Protein AF-A0A379W463-F1 (afdb_monomer_lite)

pLDDT: mean 81.44, std 11.84, range [35.47, 91.25]

Foldseek 3Di:
DDPDDDPVLVVVCVVPVVQSCCCPVVVDDDDDPDPDDDPDQDLDQDDPLLVVLLVVLLVCVLVVHDLVVVLVVCVVVSVAHDDPSRVVVSVVSNVVSNVVNPPPPPDD

Secondary structure (DSSP, 8-state):
--S---HHHHHHHHHSHHHHHHHHTS---------PPPSS--SS--HHHHHHHHHHHHHHHHTT--HHHHHHHHHHTT-SPSTHHHHHHHHHHHHHHHHHHSTT----

Radius of gyration: 19.0 Å; chains: 1; bounding box: 43×34×52 Å

Organism: Salmonella enterica I (NCBI:txid59201)

Structure (mmCIF, N/CA/C/O backbone):
data_AF-A0A379W463-F1
#
_entry.id   AF-A0A379W463-F1
#
loop_
_atom_site.group_PDB
_atom_site.id
_atom_site.type_symbol
_atom_site.label_atom_id
_atom_site.label_alt_id
_atom_site.label_comp_id
_atom_site.label_asym_id
_atom_site.label_entity_id
_atom_site.label_seq_id
_atom_site.pdbx_PDB_ins_code
_atom_site.Cartn_x
_atom_site.Cartn_y
_atom_site.Cartn_z
_atom_site.occupancy
_atom_site.B_iso_or_equiv
_atom_site.auth_seq_id
_atom_site.auth_comp_id
_atom_site.auth_asym_id
_atom_site.auth_atom_id
_atom_site.pdbx_PDB_model_num
ATOM 1 N N . MET A 1 1 ? -20.586 2.013 31.455 1.00 57.44 1 MET A N 1
ATOM 2 C CA . MET A 1 1 ? -19.532 2.523 30.548 1.00 57.44 1 MET A CA 1
ATOM 3 C C . MET A 1 1 ? -18.248 1.815 30.948 1.00 57.44 1 MET A C 1
ATOM 5 O O . MET A 1 1 ? -18.109 1.609 32.147 1.00 57.44 1 MET A O 1
ATOM 9 N N . PRO A 1 2 ? -17.380 1.375 30.023 1.00 67.75 2 PRO A N 1
ATOM 10 C CA . PRO A 1 2 ? -16.119 0.748 30.418 1.00 67.75 2 PRO A CA 1
ATOM 11 C C . PRO A 1 2 ? -15.296 1.732 31.262 1.00 67.75 2 PRO A C 1
ATOM 13 O O . PRO A 1 2 ? -15.285 2.927 30.974 1.00 67.75 2 PRO A O 1
ATOM 16 N N . GLU A 1 3 ? -14.655 1.235 32.320 1.00 76.00 3 GLU A N 1
ATOM 17 C CA . GLU A 1 3 ? -13.859 2.047 33.256 1.00 76.00 3 GLU A CA 1
ATOM 18 C C . GLU A 1 3 ? -12.513 2.486 32.654 1.00 76.00 3 GLU A C 1
ATOM 20 O O . GLU A 1 3 ? -11.886 3.422 33.141 1.00 76.00 3 GLU A O 1
ATOM 25 N N . THR A 1 4 ? -12.095 1.859 31.550 1.00 82.38 4 THR A N 1
ATOM 26 C CA . THR A 1 4 ? -10.890 2.198 30.789 1.00 82.38 4 THR A CA 1
ATOM 27 C C . THR A 1 4 ? -11.214 2.314 29.298 1.00 82.38 4 THR A C 1
ATOM 29 O O . THR A 1 4 ? -11.920 1.485 28.721 1.00 82.38 4 THR A O 1
ATOM 32 N N . LEU A 1 5 ? -10.712 3.374 28.660 1.00 84.06 5 LEU A N 1
ATOM 33 C CA . LEU A 1 5 ? -10.795 3.586 27.214 1.00 84.06 5 LEU A CA 1
ATOM 34 C C . LEU A 1 5 ? -9.387 3.548 26.631 1.00 84.06 5 LEU A C 1
ATOM 36 O O . LEU A 1 5 ? -8.475 4.186 27.154 1.00 84.06 5 LEU A O 1
ATOM 40 N N . THR A 1 6 ? -9.214 2.811 25.536 1.00 87.50 6 THR A N 1
ATOM 41 C CA . THR A 1 6 ? -7.948 2.809 24.800 1.00 87.50 6 THR A CA 1
ATOM 42 C C . THR A 1 6 ? -7.820 4.090 23.979 1.00 87.50 6 THR A C 1
ATOM 44 O O . THR A 1 6 ? -8.815 4.617 23.474 1.00 87.50 6 THR A O 1
ATOM 47 N N . LEU A 1 7 ? -6.588 4.578 23.798 1.00 88.81 7 LEU A N 1
ATOM 48 C CA . LEU A 1 7 ? -6.317 5.724 22.924 1.00 88.81 7 LEU A CA 1
ATOM 49 C C . LEU A 1 7 ? -6.833 5.476 21.497 1.00 88.81 7 LEU A C 1
ATOM 51 O O . LEU A 1 7 ? -7.402 6.373 20.885 1.00 88.81 7 LEU A O 1
ATOM 55 N N . GLU A 1 8 ? -6.712 4.245 21.002 1.00 86.94 8 GLU A N 1
ATOM 56 C CA . GLU A 1 8 ? -7.241 3.822 19.701 1.00 86.94 8 GLU A CA 1
ATOM 57 C C . GLU A 1 8 ? -8.763 4.026 19.591 1.00 86.94 8 GLU A C 1
ATOM 59 O O . GLU A 1 8 ? -9.256 4.517 18.574 1.00 86.94 8 GLU A O 1
ATOM 64 N N . SER A 1 9 ? -9.518 3.725 20.657 1.00 83.69 9 SER A N 1
ATOM 65 C CA . SER A 1 9 ? -10.975 3.931 20.685 1.00 83.69 9 SER A CA 1
ATOM 66 C C . SER A 1 9 ? -11.337 5.410 20.545 1.00 83.69 9 SER A C 1
ATOM 68 O O . SER A 1 9 ? -12.306 5.752 19.863 1.00 83.69 9 SER A O 1
ATOM 70 N N . LEU A 1 10 ? -10.541 6.290 21.160 1.00 86.88 10 LEU A N 1
ATOM 71 C CA . LEU A 1 10 ? -10.700 7.736 21.027 1.00 86.88 10 LEU A CA 1
ATOM 72 C C . LEU A 1 10 ? -10.310 8.194 19.615 1.00 86.88 10 LEU A C 1
ATOM 74 O O . LEU A 1 10 ? -11.088 8.858 18.945 1.00 86.88 10 LEU A O 1
ATOM 78 N N . GLN A 1 11 ? -9.163 7.780 19.086 1.00 89.00 11 GLN A N 1
ATOM 79 C CA . GLN A 1 11 ? -8.767 8.167 17.725 1.00 89.00 11 GLN A CA 1
ATOM 80 C C . GLN A 1 11 ? -9.826 7.770 16.685 1.00 89.00 11 GLN A C 1
ATOM 82 O O . GLN A 1 11 ? -10.235 8.590 15.860 1.00 89.00 11 GLN A O 1
ATOM 87 N N . ARG A 1 12 ? -10.357 6.546 16.780 1.00 84.81 12 ARG A N 1
ATOM 88 C CA . ARG A 1 12 ? -11.387 6.046 15.862 1.00 84.81 12 ARG A CA 1
ATOM 89 C C . ARG A 1 12 ? -12.716 6.794 15.977 1.00 84.81 12 ARG A C 1
ATOM 91 O O . ARG A 1 12 ? -13.343 7.058 14.951 1.00 84.81 12 ARG A O 1
ATOM 98 N N . PHE A 1 13 ? -13.164 7.126 17.192 1.00 87.00 13 PHE A N 1
ATOM 99 C CA . PHE A 1 13 ? -14.422 7.856 17.374 1.00 87.00 13 PHE A CA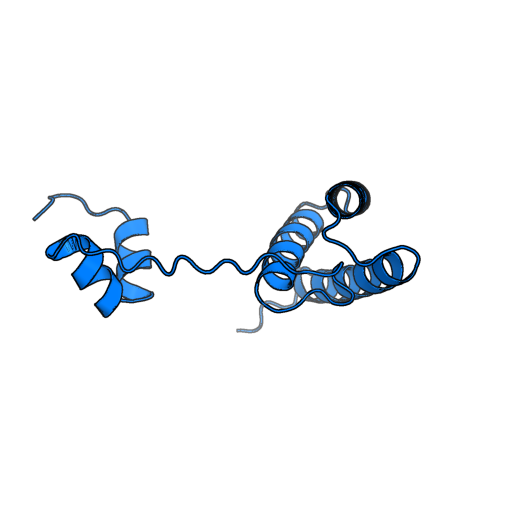 1
ATOM 100 C C . PHE A 1 13 ? -14.336 9.271 16.796 1.00 87.00 13 PHE A C 1
ATOM 102 O O . PHE A 1 13 ? -15.258 9.699 16.108 1.00 87.00 13 PHE A O 1
ATOM 109 N N . TRP A 1 14 ? -13.225 9.978 17.001 1.00 89.69 14 TRP A N 1
ATOM 110 C CA . TRP A 1 14 ? -13.076 11.348 16.501 1.00 89.69 14 TRP A CA 1
ATOM 111 C C . TRP A 1 14 ? -12.785 11.409 14.997 1.00 89.69 14 TRP A C 1
ATOM 113 O O . TRP A 1 14 ? -13.166 12.386 14.360 1.00 89.69 14 TRP A O 1
ATOM 123 N N . ALA A 1 15 ? -12.199 10.361 14.406 1.00 89.81 15 ALA A N 1
ATOM 124 C CA . ALA A 1 15 ? -12.010 10.280 12.957 1.00 89.81 15 ALA A CA 1
ATOM 125 C C . ALA A 1 15 ? -13.342 10.218 12.183 1.00 89.81 15 ALA A C 1
ATOM 127 O O . ALA A 1 15 ? -13.449 10.781 11.097 1.00 89.81 15 ALA A O 1
ATOM 128 N N . HIS A 1 16 ? -14.367 9.538 12.722 1.00 88.38 16 HIS A N 1
ATOM 129 C CA . HIS A 1 16 ? -15.696 9.481 12.102 1.00 88.38 16 HIS A CA 1
ATOM 130 C C . HIS A 1 16 ? -16.810 9.187 13.138 1.00 88.38 16 HIS A C 1
ATOM 132 O O . HIS A 1 16 ? -17.312 8.058 13.209 1.00 88.38 16 HIS A O 1
ATOM 138 N N . PRO A 1 17 ? -17.284 10.187 13.908 1.00 87.25 17 PRO A N 1
ATOM 139 C CA . PRO A 1 17 ? -18.129 9.967 15.093 1.00 87.25 17 PRO A CA 1
ATOM 140 C C . PRO A 1 17 ? -19.489 9.340 14.782 1.00 87.25 17 PRO A C 1
ATOM 142 O O . PRO A 1 17 ? -19.953 8.472 15.519 1.00 87.25 17 PRO A O 1
ATOM 145 N N . VAL A 1 18 ? -20.105 9.706 13.651 1.00 88.88 18 VAL A N 1
ATOM 146 C CA . VAL A 1 18 ? -21.370 9.102 13.199 1.00 88.88 18 VAL A CA 1
ATOM 147 C C . VAL A 1 18 ? -21.194 7.598 12.960 1.00 88.88 18 VAL A C 1
ATOM 149 O O . VAL A 1 1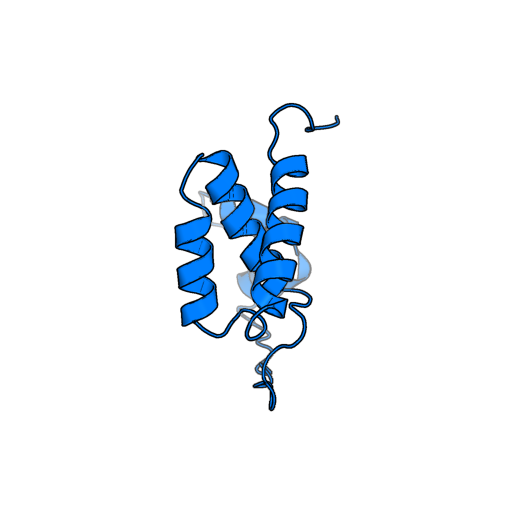8 ? -21.909 6.794 13.550 1.00 88.88 18 VAL A O 1
ATOM 152 N N . ARG A 1 19 ? -20.186 7.195 12.173 1.00 86.50 19 ARG A N 1
ATOM 153 C CA . ARG A 1 19 ? -19.848 5.786 11.927 1.00 86.50 19 ARG A CA 1
ATOM 154 C C . ARG A 1 19 ? -19.525 5.056 13.230 1.00 86.50 19 ARG A C 1
ATOM 156 O O . ARG A 1 19 ? -20.024 3.955 13.438 1.00 86.50 19 ARG A O 1
ATOM 163 N N . ALA A 1 20 ? -18.741 5.667 14.118 1.00 85.81 20 ALA A N 1
ATOM 164 C CA . ALA A 1 20 ? -18.399 5.077 15.408 1.00 85.81 20 ALA A CA 1
ATOM 165 C C . ALA A 1 20 ? -19.640 4.837 16.285 1.00 85.81 20 ALA A C 1
ATOM 167 O O . ALA A 1 20 ? -19.744 3.782 16.905 1.00 85.81 20 ALA A O 1
ATOM 168 N N . PHE A 1 21 ? -20.624 5.742 16.284 1.00 87.44 21 PHE A N 1
ATOM 169 C CA . PHE A 1 21 ? -21.893 5.533 16.985 1.00 87.44 21 PHE A CA 1
ATOM 170 C C . PHE A 1 21 ? -22.656 4.314 16.444 1.00 87.44 21 PHE A C 1
ATOM 172 O O . PHE A 1 21 ? -23.030 3.435 17.223 1.00 87.44 21 PHE A O 1
ATOM 179 N N . PHE A 1 22 ? -22.821 4.202 15.121 1.00 87.94 22 PHE A N 1
ATOM 180 C CA . PHE A 1 22 ? -23.476 3.037 14.509 1.00 87.94 22 PHE A CA 1
ATOM 181 C C . PHE A 1 22 ? -22.746 1.725 14.830 1.00 87.94 22 PHE A C 1
ATOM 183 O O . PHE A 1 22 ? -23.378 0.743 15.217 1.00 87.94 22 PHE A O 1
ATOM 190 N N . GLN A 1 23 ? -21.416 1.724 14.756 1.00 88.38 23 GLN A N 1
ATOM 191 C CA . GLN A 1 23 ? -20.611 0.524 14.985 1.00 88.38 23 GLN A CA 1
ATOM 192 C C . GLN A 1 23 ? -20.525 0.124 16.467 1.00 88.38 23 GLN A C 1
ATOM 194 O O . GLN A 1 23 ? -20.591 -1.062 16.777 1.00 88.38 23 GLN A O 1
ATOM 199 N N . MET A 1 24 ? -20.378 1.082 17.390 1.00 83.06 24 MET A N 1
ATOM 200 C CA . MET A 1 24 ? -20.117 0.807 18.813 1.00 83.06 24 MET A CA 1
ATOM 201 C C . MET A 1 24 ? -21.391 0.719 19.660 1.00 83.06 24 MET A C 1
ATOM 203 O O . MET A 1 24 ? -21.426 -0.056 20.613 1.00 83.06 24 MET A O 1
ATOM 207 N N . ARG A 1 25 ? -22.429 1.514 19.355 1.00 84.44 25 ARG A N 1
ATOM 208 C CA . ARG A 1 25 ? -23.692 1.521 20.121 1.00 84.44 25 ARG A CA 1
ATOM 209 C C . ARG A 1 25 ? -24.760 0.636 19.502 1.00 84.44 25 ARG A C 1
ATOM 211 O O . ARG A 1 25 ? -25.431 -0.079 20.235 1.00 84.44 25 ARG A O 1
ATOM 218 N N . LEU A 1 26 ? -24.920 0.706 18.183 1.00 88.00 26 LEU A N 1
ATOM 219 C CA . LEU A 1 26 ? -25.960 -0.038 17.468 1.00 88.00 26 LEU A CA 1
ATOM 220 C C . LEU A 1 26 ? -25.454 -1.383 16.921 1.00 88.00 26 LEU A C 1
ATOM 222 O O . LEU A 1 26 ? -26.259 -2.178 16.454 1.00 88.00 26 LEU A O 1
ATOM 226 N N . GLN A 1 27 ? -24.139 -1.641 16.986 1.00 85.50 27 GLN A N 1
ATOM 227 C CA . GLN A 1 27 ? -23.475 -2.821 16.408 1.00 85.50 27 GLN A CA 1
ATOM 228 C C . GLN A 1 27 ? -23.760 -3.025 14.907 1.00 85.50 27 GLN A C 1
ATOM 230 O O . GLN A 1 27 ? -23.646 -4.132 14.382 1.00 85.50 27 GLN A O 1
ATOM 235 N N . VAL A 1 28 ? -24.073 -1.942 14.189 1.00 87.94 28 VAL A N 1
ATOM 236 C CA . VAL A 1 28 ? -24.341 -1.955 12.747 1.00 87.94 28 VAL A CA 1
ATOM 237 C C . VAL A 1 28 ? -23.067 -1.595 11.990 1.00 87.94 28 VAL A C 1
ATOM 239 O O . VAL A 1 28 ? -22.472 -0.537 12.206 1.00 87.94 28 VAL A O 1
ATOM 242 N N . ASN A 1 29 ? -22.656 -2.470 11.072 1.00 83.94 29 ASN A N 1
ATOM 243 C CA . ASN A 1 29 ? -21.525 -2.239 10.181 1.00 83.94 29 ASN A CA 1
ATOM 244 C C . ASN A 1 29 ? -22.007 -2.219 8.731 1.00 83.94 29 ASN A C 1
ATOM 246 O O . ASN A 1 29 ? -22.341 -3.262 8.179 1.00 83.94 29 ASN A O 1
ATOM 250 N N . PHE A 1 30 ? -21.985 -1.042 8.109 1.00 78.94 30 PHE A N 1
ATOM 251 C CA . PHE A 1 30 ? -22.154 -0.920 6.664 1.00 78.94 30 PHE A CA 1
ATOM 252 C C . PHE A 1 30 ? -20.866 -1.403 5.996 1.00 78.94 30 PHE A C 1
ATOM 254 O O . PHE A 1 30 ? -19.836 -0.726 6.054 1.00 78.94 30 PHE A O 1
ATOM 261 N N . ARG A 1 31 ? -20.899 -2.622 5.459 1.00 76.44 31 ARG A N 1
ATOM 262 C CA . ARG A 1 31 ? -19.836 -3.166 4.616 1.00 76.44 31 ARG A CA 1
ATOM 263 C C . ARG A 1 31 ? -20.255 -2.921 3.174 1.00 76.44 31 ARG A C 1
ATOM 265 O O . ARG A 1 31 ? -21.275 -3.452 2.752 1.00 76.44 31 ARG A O 1
ATOM 272 N N . SER A 1 32 ? -19.506 -2.093 2.459 1.00 69.75 32 SER A N 1
ATOM 273 C CA . SER A 1 32 ? -19.615 -2.032 1.004 1.00 69.75 32 SER A CA 1
ATOM 274 C C . SER A 1 32 ? -18.834 -3.220 0.455 1.00 69.75 32 SER A C 1
ATOM 276 O O . SER A 1 32 ? -17.606 -3.220 0.501 1.00 69.75 32 SER A O 1
ATOM 278 N N . GLU A 1 33 ? -19.536 -4.266 0.033 1.00 58.34 33 GLU A N 1
ATOM 279 C CA . GLU A 1 33 ? -18.947 -5.367 -0.731 1.00 58.34 33 GLU A CA 1
ATOM 280 C C . GLU A 1 33 ? -18.983 -4.995 -2.209 1.00 58.34 33 GLU A C 1
ATOM 282 O O . GLU A 1 33 ? -19.860 -5.419 -2.943 1.00 58.34 33 GLU A O 1
ATOM 287 N N . GLU A 1 34 ? -18.039 -4.159 -2.623 1.00 58.78 34 GLU A N 1
ATOM 288 C CA . GLU A 1 34 ? -17.718 -3.945 -4.033 1.00 58.78 34 GLU A CA 1
ATOM 289 C C . GLU A 1 34 ? -16.234 -3.575 -4.096 1.00 58.78 34 GLU A C 1
ATOM 291 O O . GLU A 1 34 ? -15.834 -2.414 -4.106 1.00 58.78 34 GLU A O 1
ATOM 296 N N . SER A 1 35 ? -15.384 -4.599 -4.029 1.00 62.34 35 SER A N 1
ATOM 297 C CA . SER A 1 35 ? -14.076 -4.511 -4.667 1.00 62.34 35 SER A CA 1
ATOM 298 C C . SER A 1 35 ? -14.277 -5.053 -6.070 1.00 62.34 35 SER A C 1
ATOM 300 O O . SER A 1 35 ? -14.289 -6.268 -6.263 1.00 62.34 35 SER A O 1
ATOM 302 N N . GLU A 1 36 ? -14.518 -4.156 -7.025 1.00 71.00 36 GLU A N 1
ATOM 303 C CA . GLU A 1 36 ? -14.465 -4.516 -8.439 1.00 71.00 36 GLU A CA 1
ATOM 304 C C . GLU A 1 36 ? -13.073 -5.087 -8.722 1.00 71.00 36 GLU A C 1
ATOM 306 O O . GLU A 1 36 ? -12.056 -4.471 -8.393 1.00 71.00 36 GLU A O 1
ATOM 311 N N . ILE A 1 37 ? -13.029 -6.303 -9.264 1.00 74.25 37 ILE A N 1
ATOM 312 C CA . ILE A 1 37 ? -11.785 -6.879 -9.763 1.00 74.25 37 ILE A CA 1
ATOM 313 C C . ILE A 1 37 ? -11.510 -6.174 -11.091 1.00 74.25 37 ILE A C 1
ATOM 315 O O . ILE A 1 37 ? -12.363 -6.243 -11.975 1.00 74.25 37 ILE A O 1
ATOM 319 N N . PRO A 1 38 ? -10.364 -5.495 -11.252 1.00 73.88 38 PRO A N 1
ATOM 320 C CA . PRO A 1 38 ? -10.032 -4.872 -12.521 1.00 73.88 38 PRO A CA 1
ATOM 321 C C . PRO A 1 38 ? -9.936 -5.930 -13.628 1.00 73.88 38 PRO A C 1
ATOM 323 O O . PRO A 1 38 ? -9.217 -6.917 -13.483 1.00 73.88 38 PRO A O 1
ATOM 326 N N . ASP A 1 39 ? -10.628 -5.705 -14.747 1.00 76.50 39 ASP A N 1
ATOM 327 C CA . ASP A 1 39 ? -10.577 -6.585 -15.928 1.00 76.50 39 ASP A CA 1
ATOM 328 C C . ASP A 1 39 ? -9.243 -6.484 -16.694 1.00 76.50 39 ASP A C 1
ATOM 330 O O . ASP A 1 39 ? -8.958 -7.292 -17.581 1.00 76.50 39 ASP A O 1
ATOM 334 N N . ALA A 1 40 ? -8.424 -5.479 -16.373 1.00 77.62 40 ALA A N 1
ATOM 335 C CA . ALA A 1 40 ? -7.151 -5.197 -17.018 1.00 77.62 40 ALA A CA 1
ATOM 336 C C . ALA A 1 40 ? -6.055 -4.905 -15.989 1.00 77.62 40 ALA A C 1
ATOM 338 O O . ALA A 1 40 ? -6.320 -4.472 -14.867 1.00 77.62 40 ALA A O 1
ATOM 339 N N . GLU A 1 41 ? -4.808 -5.117 -16.407 1.00 76.38 41 GLU A N 1
ATOM 340 C CA . GLU A 1 41 ? -3.638 -4.742 -15.617 1.00 76.38 41 GLU A CA 1
ATOM 341 C C . GLU A 1 41 ? -3.600 -3.223 -15.355 1.00 76.38 41 GLU A C 1
ATOM 343 O O . GLU A 1 41 ? -4.006 -2.432 -16.217 1.00 76.38 41 GLU A O 1
ATOM 348 N N . PRO A 1 42 ? -3.098 -2.793 -14.181 1.00 72.81 42 PRO A N 1
ATOM 349 C CA . PRO A 1 42 ? -3.009 -1.381 -13.839 1.00 72.81 42 PRO A CA 1
ATOM 350 C C . PRO A 1 42 ? -1.934 -0.687 -14.686 1.00 72.81 42 PRO A C 1
ATOM 352 O O . PRO A 1 42 ? -0.739 -0.942 -14.541 1.00 72.81 42 PRO A O 1
ATOM 355 N N . PHE A 1 43 ? -2.357 0.230 -15.557 1.00 74.31 43 PHE A N 1
ATOM 356 C CA . PHE A 1 43 ? -1.447 1.132 -16.277 1.00 74.31 43 PHE A CA 1
ATOM 357 C C . PHE A 1 43 ? -1.006 2.316 -15.414 1.00 74.31 43 PHE A C 1
ATOM 359 O O . PHE A 1 43 ? 0.089 2.845 -15.595 1.00 74.31 43 PHE A O 1
ATOM 366 N N . GLU A 1 44 ? -1.845 2.693 -14.450 1.00 71.69 44 GLU A N 1
ATOM 367 C CA . GLU A 1 44 ? -1.581 3.728 -13.461 1.00 71.69 44 GLU A CA 1
ATOM 368 C C . GLU A 1 44 ? -1.985 3.224 -12.072 1.00 71.69 44 GLU A C 1
ATOM 370 O O . GLU A 1 44 ? -2.941 2.464 -11.907 1.00 71.69 44 GLU A O 1
ATOM 375 N N . LEU A 1 45 ? -1.237 3.649 -11.057 1.00 72.25 45 LEU A N 1
ATOM 376 C CA . LEU A 1 45 ? -1.563 3.407 -9.658 1.00 72.25 45 LEU A CA 1
ATOM 377 C C . LEU A 1 45 ? -2.370 4.592 -9.137 1.00 72.25 45 LEU A C 1
ATOM 379 O O . LEU A 1 45 ? -1.821 5.666 -8.879 1.00 72.25 45 LEU A O 1
ATOM 383 N N . GLU A 1 46 ? -3.674 4.397 -8.969 1.00 74.88 46 GLU A N 1
ATOM 384 C CA . GLU A 1 46 ? -4.586 5.443 -8.514 1.00 74.88 46 GLU A CA 1
ATOM 385 C C . GLU A 1 46 ? -5.033 5.265 -7.054 1.00 74.88 46 GLU A C 1
ATOM 387 O O . GLU A 1 46 ? -4.986 4.180 -6.466 1.00 74.88 46 GLU A O 1
ATOM 392 N N . GLY A 1 47 ? -5.473 6.377 -6.455 1.00 81.31 47 GLY A N 1
ATOM 393 C CA . GLY A 1 47 ? -6.196 6.408 -5.183 1.00 81.31 47 GLY A CA 1
ATOM 394 C C . GLY A 1 47 ? -5.502 5.683 -4.025 1.00 81.31 47 GLY A C 1
ATOM 395 O O . GLY A 1 47 ? -4.448 6.107 -3.542 1.00 81.31 47 GLY A O 1
ATOM 396 N N . LEU A 1 48 ? -6.147 4.616 -3.540 1.00 81.94 48 LEU A N 1
ATOM 397 C CA . LEU A 1 48 ? -5.743 3.885 -2.338 1.00 81.94 48 LEU A CA 1
ATOM 398 C C . LEU A 1 48 ? -4.459 3.076 -2.545 1.00 81.94 48 LEU A C 1
ATOM 400 O O . LEU A 1 48 ? -3.617 3.057 -1.648 1.00 81.94 48 LEU A O 1
ATOM 404 N N . THR A 1 49 ? -4.282 2.448 -3.708 1.00 81.75 49 THR A N 1
ATOM 405 C CA . THR A 1 49 ? -3.112 1.600 -3.980 1.00 81.75 49 THR A CA 1
ATOM 406 C C . THR A 1 49 ? -1.839 2.442 -4.019 1.00 81.75 49 THR A C 1
ATOM 408 O O . THR A 1 49 ? -0.850 2.103 -3.371 1.00 81.75 49 THR A O 1
ATOM 411 N N . ARG A 1 50 ? -1.890 3.620 -4.661 1.00 85.94 50 ARG A N 1
ATOM 412 C CA . ARG A 1 50 ? -0.781 4.588 -4.626 1.00 85.94 50 ARG A CA 1
ATOM 413 C C . ARG A 1 50 ? -0.480 5.062 -3.210 1.00 85.94 50 ARG A C 1
ATOM 415 O O . ARG A 1 50 ? 0.679 5.135 -2.817 1.00 85.94 50 ARG A O 1
ATOM 422 N N . TYR A 1 51 ? -1.518 5.373 -2.431 1.00 86.12 51 TYR A N 1
ATOM 423 C CA . TYR A 1 51 ? -1.340 5.783 -1.040 1.00 86.12 51 TYR A CA 1
ATOM 424 C C . TYR A 1 51 ? -0.654 4.688 -0.208 1.00 86.12 51 TYR A C 1
ATOM 426 O O . TYR A 1 51 ? 0.293 4.980 0.518 1.00 86.12 51 TYR A O 1
ATOM 434 N N . GLN A 1 52 ? -1.080 3.431 -0.341 1.00 88.31 52 GLN A N 1
ATOM 435 C CA . GLN A 1 52 ? -0.481 2.296 0.365 1.00 88.31 52 GLN A CA 1
ATOM 436 C C . GLN A 1 52 ? 0.977 2.056 -0.043 1.00 88.31 52 GLN A C 1
ATOM 438 O O . GLN A 1 52 ? 1.812 1.808 0.830 1.00 88.31 52 GLN A O 1
ATOM 443 N N . LEU A 1 53 ? 1.290 2.169 -1.337 1.00 89.06 53 LEU A N 1
ATOM 444 C CA . LEU A 1 53 ? 2.659 2.081 -1.841 1.00 89.06 53 LEU A CA 1
ATOM 445 C C . LEU A 1 53 ? 3.531 3.190 -1.247 1.00 89.06 53 LEU A C 1
ATOM 447 O O . LEU A 1 53 ? 4.585 2.899 -0.689 1.00 89.06 53 LEU A O 1
ATOM 451 N N . ASN A 1 54 ? 3.064 4.440 -1.283 1.00 90.25 54 ASN A N 1
ATOM 452 C CA . ASN A 1 54 ? 3.809 5.578 -0.743 1.00 90.25 54 ASN A CA 1
ATOM 453 C C . ASN A 1 54 ? 4.013 5.481 0.767 1.00 90.25 54 ASN A C 1
ATOM 455 O O . ASN A 1 54 ? 5.092 5.798 1.248 1.00 90.25 54 ASN A O 1
ATOM 459 N N . GLN A 1 55 ? 3.028 4.991 1.525 1.00 89.69 55 GLN A N 1
ATOM 460 C CA . GLN A 1 55 ? 3.209 4.740 2.958 1.00 89.69 55 GLN A CA 1
ATOM 461 C C . GLN A 1 55 ? 4.341 3.738 3.222 1.00 89.69 55 GLN A C 1
ATOM 463 O O . GLN A 1 55 ? 5.171 3.974 4.096 1.00 89.69 55 GLN A O 1
ATOM 468 N N . GLN A 1 56 ? 4.403 2.639 2.464 1.00 89.94 56 GLN A N 1
ATOM 469 C CA . GLN A 1 56 ? 5.477 1.653 2.612 1.00 89.94 56 GLN A CA 1
ATOM 470 C C . GLN A 1 56 ? 6.827 2.229 2.179 1.00 89.94 56 GLN A C 1
ATOM 472 O O . GLN A 1 56 ? 7.796 2.118 2.923 1.00 89.94 56 GLN A O 1
ATOM 477 N N . LEU A 1 57 ? 6.872 2.893 1.023 1.00 91.25 57 LEU A N 1
ATOM 478 C CA . LEU A 1 57 ? 8.090 3.481 0.477 1.00 91.25 57 LEU A CA 1
ATOM 479 C C . LEU A 1 57 ? 8.660 4.570 1.390 1.00 91.25 57 LEU A C 1
ATOM 481 O O . LEU A 1 57 ? 9.855 4.573 1.665 1.00 91.25 57 LEU A O 1
ATOM 485 N N . LEU A 1 58 ? 7.811 5.459 1.908 1.00 90.38 58 LEU A N 1
ATOM 486 C CA . LEU A 1 58 ? 8.219 6.494 2.852 1.00 90.38 58 LEU A CA 1
ATOM 487 C C . LEU A 1 58 ? 8.819 5.885 4.120 1.00 90.38 58 LEU A C 1
ATOM 489 O O . LEU A 1 58 ? 9.881 6.326 4.548 1.00 90.38 58 LEU A O 1
ATOM 493 N N . ASN A 1 59 ? 8.176 4.866 4.697 1.00 89.44 59 ASN A N 1
ATOM 494 C CA . ASN A 1 59 ? 8.695 4.194 5.889 1.00 89.44 59 ASN A CA 1
ATOM 495 C C . ASN A 1 59 ? 10.053 3.534 5.609 1.00 89.44 59 ASN A C 1
ATOM 497 O O . ASN A 1 59 ? 10.983 3.735 6.380 1.00 89.44 59 ASN A O 1
ATOM 501 N N . THR A 1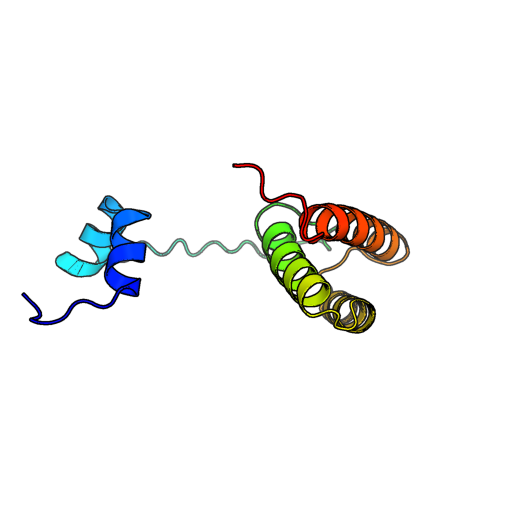 60 ? 10.200 2.837 4.477 1.00 89.44 60 THR A N 1
ATOM 502 C CA . THR A 1 60 ? 11.475 2.235 4.052 1.00 89.44 60 THR A CA 1
ATOM 503 C C . THR A 1 60 ? 12.577 3.285 3.892 1.00 89.44 60 THR A C 1
ATOM 505 O O . THR A 1 60 ? 13.687 3.077 4.371 1.00 89.44 60 THR A O 1
ATOM 508 N N . LEU A 1 61 ? 12.278 4.438 3.283 1.00 87.81 61 LEU A N 1
ATOM 509 C CA . LEU A 1 61 ? 13.249 5.525 3.119 1.00 87.81 61 LEU A CA 1
ATOM 510 C C . LEU A 1 61 ? 13.624 6.189 4.452 1.00 87.81 61 LEU A C 1
ATOM 512 O O . LEU A 1 61 ? 14.780 6.559 4.641 1.00 87.81 61 LEU A O 1
ATOM 516 N N . VAL A 1 62 ? 12.664 6.349 5.367 1.00 88.75 62 VAL A N 1
ATOM 517 C CA . VAL A 1 62 ? 12.902 6.898 6.714 1.00 88.75 62 VAL A CA 1
ATOM 518 C C . VAL A 1 62 ? 13.743 5.946 7.566 1.00 88.75 62 VAL A C 1
ATOM 520 O O . VAL A 1 62 ? 14.569 6.405 8.350 1.00 88.75 62 VAL A O 1
ATOM 523 N N . GLU A 1 63 ? 13.550 4.638 7.410 1.00 88.88 63 GLU A N 1
ATOM 524 C CA . GLU A 1 63 ? 14.331 3.594 8.084 1.00 88.88 63 GLU A CA 1
ATOM 525 C C . GLU A 1 63 ? 15.686 3.314 7.402 1.00 88.88 63 GLU A C 1
ATOM 527 O O . GLU A 1 63 ? 16.437 2.469 7.882 1.00 88.88 63 GLU A O 1
ATOM 532 N N . GLU A 1 64 ? 16.013 4.032 6.318 1.00 85.06 64 GLU A N 1
ATOM 533 C CA . GLU A 1 64 ? 17.211 3.826 5.486 1.00 85.06 64 GLU A CA 1
ATOM 534 C C . GLU A 1 64 ? 17.354 2.375 4.967 1.00 85.06 64 GLU A C 1
ATOM 536 O O . GLU A 1 64 ? 18.462 1.883 4.744 1.00 85.06 64 GLU A O 1
ATOM 541 N N . ASP A 1 65 ? 16.227 1.683 4.765 1.00 86.75 65 ASP A N 1
ATOM 542 C CA . ASP A 1 65 ? 16.171 0.304 4.269 1.00 86.75 65 ASP A CA 1
ATOM 543 C C . ASP A 1 65 ? 16.139 0.248 2.723 1.00 86.75 65 ASP A C 1
ATOM 545 O O . ASP A 1 65 ? 15.989 1.255 2.022 1.00 86.75 65 ASP A O 1
ATOM 549 N N . ASP A 1 66 ? 16.319 -0.949 2.164 1.00 88.56 66 ASP A N 1
ATOM 550 C CA . ASP A 1 66 ? 16.487 -1.168 0.727 1.00 88.56 66 ASP A CA 1
ATOM 551 C C . ASP A 1 66 ? 15.174 -0.993 -0.064 1.00 88.56 66 ASP A C 1
ATOM 553 O O . ASP A 1 66 ? 14.361 -1.918 -0.199 1.00 88.56 66 ASP A O 1
ATOM 557 N N .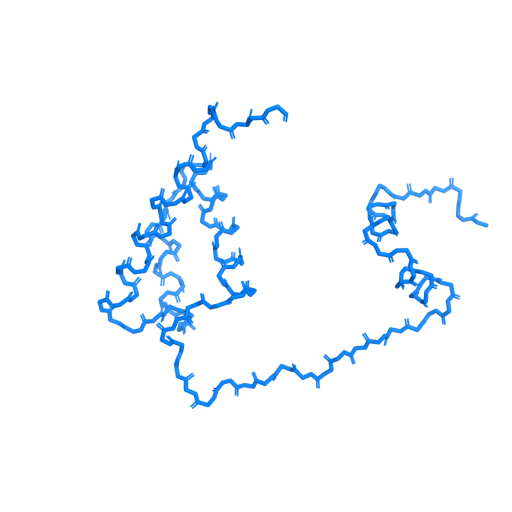 ALA A 1 67 ? 14.998 0.184 -0.670 1.00 89.06 67 ALA A N 1
ATOM 558 C CA . ALA A 1 67 ? 13.891 0.466 -1.583 1.00 89.06 67 ALA A CA 1
ATOM 559 C C . ALA A 1 67 ? 13.849 -0.501 -2.786 1.00 89.06 67 ALA A C 1
ATOM 561 O O . ALA A 1 67 ? 12.765 -0.844 -3.259 1.00 89.06 67 ALA A O 1
ATOM 562 N N . GLU A 1 68 ? 14.986 -1.033 -3.242 1.00 89.12 68 GLU A N 1
ATOM 563 C CA . GLU A 1 68 ? 15.039 -1.980 -4.365 1.00 89.12 68 GLU A CA 1
ATOM 564 C C . GLU A 1 68 ? 14.419 -3.338 -3.996 1.00 89.12 68 GLU A C 1
ATOM 566 O O . GLU A 1 68 ? 13.838 -4.061 -4.816 1.00 89.12 68 GLU A O 1
ATOM 571 N N . ARG A 1 69 ? 14.506 -3.722 -2.720 1.00 90.56 69 ARG A N 1
ATOM 572 C CA . ARG A 1 69 ? 13.796 -4.895 -2.202 1.00 90.56 69 ARG A CA 1
ATOM 573 C C . ARG A 1 69 ? 12.286 -4.682 -2.237 1.00 90.56 69 ARG A C 1
ATOM 575 O O . ARG A 1 69 ? 11.561 -5.613 -2.604 1.00 90.56 69 ARG A O 1
ATOM 582 N N . LEU A 1 70 ? 11.823 -3.485 -1.880 1.00 89.88 70 LEU A N 1
ATOM 583 C CA . LEU A 1 70 ? 10.407 -3.132 -1.933 1.00 89.88 70 LEU A CA 1
ATOM 584 C C . LEU A 1 70 ? 9.904 -3.142 -3.386 1.00 89.88 70 LEU A C 1
ATOM 586 O O . LEU A 1 70 ? 8.908 -3.809 -3.672 1.00 89.88 70 LEU A O 1
ATOM 590 N N . PHE A 1 71 ? 10.654 -2.544 -4.315 1.00 90.50 71 PHE A N 1
ATOM 591 C CA . PHE A 1 71 ? 10.357 -2.560 -5.752 1.00 90.50 71 PHE A CA 1
ATOM 592 C C . PHE A 1 71 ? 10.144 -3.979 -6.290 1.00 90.50 71 PHE A C 1
ATOM 594 O O . PHE A 1 71 ? 9.108 -4.284 -6.885 1.00 90.50 71 PHE A O 1
ATOM 601 N N . ARG A 1 72 ? 11.091 -4.889 -6.023 1.00 90.31 72 ARG A N 1
ATOM 602 C CA . ARG A 1 72 ? 11.007 -6.288 -6.480 1.00 90.31 72 ARG A CA 1
ATOM 603 C C . ARG A 1 72 ? 9.770 -7.007 -5.952 1.00 90.31 72 ARG A C 1
ATOM 605 O O . ARG A 1 72 ? 9.184 -7.812 -6.674 1.00 90.31 72 ARG A O 1
ATOM 612 N N . ARG A 1 73 ? 9.360 -6.716 -4.716 1.00 90.56 73 ARG A N 1
ATOM 613 C CA . ARG A 1 73 ? 8.156 -7.299 -4.112 1.00 90.56 73 ARG A CA 1
ATOM 614 C C . ARG A 1 73 ? 6.886 -6.808 -4.806 1.00 90.56 73 ARG A C 1
ATOM 616 O O . ARG A 1 73 ? 6.062 -7.637 -5.178 1.00 90.56 73 ARG A O 1
ATOM 623 N N . PHE A 1 74 ? 6.751 -5.500 -5.011 1.00 87.62 74 PHE A N 1
ATOM 624 C CA . PHE A 1 74 ? 5.594 -4.914 -5.696 1.00 87.62 74 PHE A CA 1
ATOM 625 C C . PHE A 1 74 ? 5.514 -5.346 -7.168 1.00 87.62 74 PHE A C 1
ATOM 627 O O . PHE A 1 74 ? 4.436 -5.669 -7.667 1.00 87.62 74 PHE A O 1
ATOM 634 N N . ARG A 1 75 ? 6.665 -5.456 -7.842 1.00 87.88 75 ARG A N 1
ATOM 635 C CA . ARG A 1 75 ? 6.755 -5.979 -9.212 1.00 87.88 75 ARG A CA 1
ATOM 636 C C . ARG A 1 75 ? 6.315 -7.442 -9.292 1.00 87.88 75 ARG A C 1
ATOM 638 O O . ARG A 1 75 ? 5.583 -7.805 -10.203 1.00 87.88 75 ARG A O 1
ATOM 645 N N . ALA A 1 76 ? 6.733 -8.278 -8.340 1.00 87.50 76 ALA A N 1
ATOM 646 C CA . ALA A 1 76 ? 6.345 -9.690 -8.293 1.00 87.50 76 ALA A CA 1
ATOM 647 C C . ALA A 1 76 ? 4.867 -9.905 -7.920 1.00 87.50 76 ALA A C 1
ATOM 649 O O . ALA A 1 76 ? 4.297 -10.930 -8.286 1.00 87.50 76 ALA A O 1
ATOM 650 N N . ALA A 1 77 ? 4.254 -8.956 -7.208 1.00 85.69 77 ALA A N 1
ATOM 651 C CA . ALA A 1 77 ? 2.834 -8.981 -6.865 1.00 85.69 77 ALA A CA 1
ATOM 652 C C . ALA A 1 77 ? 1.914 -8.568 -8.032 1.00 85.69 77 ALA A C 1
ATOM 654 O O . ALA A 1 77 ? 0.707 -8.761 -7.938 1.00 85.69 77 ALA A O 1
ATOM 655 N N . GLY A 1 78 ? 2.467 -8.015 -9.121 1.00 83.75 78 GLY A N 1
ATOM 656 C CA . GLY A 1 78 ? 1.678 -7.487 -10.241 1.00 83.75 78 GLY A CA 1
ATOM 657 C C . GLY A 1 78 ? 0.959 -6.174 -9.917 1.00 83.75 78 GLY A C 1
ATOM 658 O O . GLY A 1 78 ? 0.024 -5.799 -10.613 1.00 83.75 78 GLY A O 1
ATOM 659 N N . GLU A 1 79 ? 1.378 -5.480 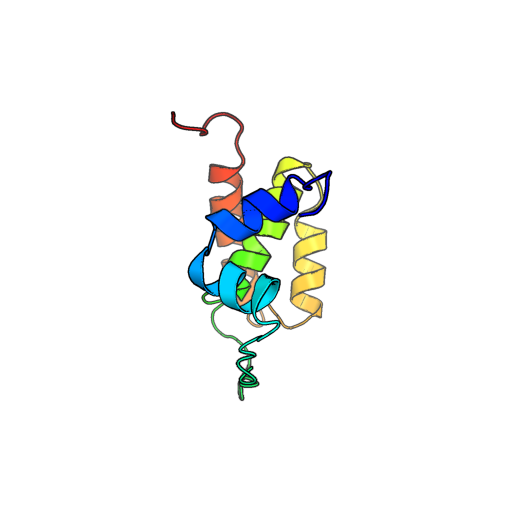-8.855 1.00 84.00 79 GLU A N 1
ATOM 660 C CA . GLU A 1 79 ? 0.774 -4.211 -8.430 1.00 84.00 79 GLU A CA 1
ATOM 661 C C . GLU A 1 79 ? 1.375 -3.000 -9.162 1.00 84.00 79 GLU A C 1
ATOM 663 O O . GLU A 1 79 ? 0.769 -1.933 -9.189 1.00 84.00 79 GLU A O 1
ATOM 668 N N . LEU A 1 80 ? 2.563 -3.149 -9.758 1.00 86.50 80 LEU A N 1
ATOM 669 C CA . LEU A 1 80 ? 3.197 -2.109 -10.572 1.00 86.50 80 LEU A CA 1
ATOM 670 C C . LEU A 1 80 ? 2.839 -2.268 -12.055 1.00 86.50 80 LEU A C 1
ATOM 672 O O . LEU A 1 80 ? 2.736 -3.403 -12.529 1.00 86.50 80 LEU A O 1
ATOM 676 N N . PRO A 1 81 ? 2.770 -1.156 -12.812 1.00 85.69 81 PRO A N 1
ATOM 677 C CA . PRO A 1 81 ? 2.656 -1.203 -14.264 1.00 85.69 81 PRO A CA 1
ATOM 678 C C . PRO A 1 81 ? 3.768 -2.037 -14.908 1.00 85.69 81 PRO A C 1
ATOM 680 O O . PRO A 1 81 ? 4.915 -2.055 -14.449 1.00 85.69 81 PRO A O 1
ATOM 683 N N . TYR A 1 82 ? 3.440 -2.719 -16.004 1.00 82.31 82 TYR A N 1
ATOM 684 C CA . TYR A 1 82 ? 4.367 -3.643 -16.649 1.00 82.31 82 TYR A CA 1
ATOM 685 C C . TYR A 1 82 ? 5.581 -2.943 -17.292 1.00 82.31 82 TYR A C 1
ATOM 687 O O . TYR A 1 82 ? 5.484 -1.889 -17.925 1.00 82.31 82 TYR A O 1
ATOM 695 N N . GLY A 1 83 ? 6.742 -3.598 -17.196 1.00 85.12 83 GLY A N 1
ATOM 696 C CA . GLY A 1 83 ? 7.961 -3.214 -17.909 1.00 85.12 83 GLY A CA 1
ATOM 697 C C . GLY A 1 83 ? 8.534 -1.862 -17.476 1.00 85.12 83 GLY A C 1
ATOM 698 O O . GLY A 1 83 ? 8.569 -1.540 -16.291 1.00 85.12 83 GLY A O 1
ATOM 699 N N . ALA A 1 84 ? 8.995 -1.076 -18.454 1.00 86.50 84 ALA A N 1
ATOM 700 C CA . ALA A 1 84 ? 9.652 0.213 -18.221 1.00 86.50 84 ALA A CA 1
ATOM 701 C C . ALA A 1 84 ? 8.735 1.254 -17.552 1.00 86.50 84 ALA A C 1
ATOM 703 O O . ALA A 1 84 ? 9.223 2.147 -16.866 1.00 86.50 84 ALA A O 1
ATOM 704 N N . PHE A 1 85 ? 7.411 1.133 -17.712 1.00 84.81 85 PHE A N 1
ATOM 705 C CA . PHE A 1 85 ? 6.458 2.032 -17.058 1.00 84.81 85 PHE A CA 1
ATOM 706 C C . PHE A 1 85 ? 6.480 1.875 -15.534 1.00 84.81 85 PHE A C 1
ATOM 708 O O . PHE A 1 85 ? 6.422 2.878 -14.826 1.00 84.81 85 PHE A O 1
ATOM 715 N N . GLY A 1 86 ? 6.634 0.648 -15.027 1.00 87.88 86 GLY A N 1
ATOM 716 C CA . GLY A 1 86 ? 6.763 0.395 -13.592 1.00 87.88 86 GLY A CA 1
ATOM 717 C C . GLY A 1 86 ? 8.052 0.965 -13.002 1.00 87.88 86 GLY A C 1
ATOM 718 O O . GLY A 1 86 ? 8.027 1.503 -11.900 1.00 87.88 86 GLY A O 1
ATOM 719 N N . GLU A 1 87 ? 9.158 0.900 -13.747 1.00 89.38 87 GLU A N 1
ATOM 720 C CA . GLU A 1 87 ? 10.458 1.460 -13.340 1.00 89.38 87 GLU A CA 1
ATOM 721 C C . GLU A 1 87 ? 10.409 2.995 -13.281 1.00 89.38 87 GLU A C 1
ATOM 723 O O . GLU A 1 87 ? 10.744 3.583 -12.257 1.00 89.38 87 GLU A O 1
ATOM 728 N N . ILE A 1 88 ? 9.880 3.648 -14.324 1.00 89.75 88 ILE A N 1
ATOM 729 C CA . ILE A 1 88 ? 9.714 5.113 -14.355 1.00 89.75 88 ILE A CA 1
ATOM 730 C C . ILE A 1 88 ? 8.778 5.585 -13.236 1.00 89.75 88 ILE A C 1
ATOM 732 O O . ILE A 1 88 ? 9.054 6.586 -12.569 1.00 89.75 88 ILE A O 1
ATOM 736 N N . PHE A 1 89 ? 7.667 4.874 -13.025 1.00 89.12 89 PHE A N 1
ATOM 737 C CA . PHE A 1 89 ? 6.731 5.182 -11.948 1.00 89.12 89 PHE A CA 1
ATOM 738 C C . PHE A 1 89 ? 7.407 5.064 -10.577 1.00 89.12 89 PHE A C 1
ATOM 740 O O . PHE A 1 89 ? 7.272 5.960 -9.742 1.00 89.12 89 PHE A O 1
ATOM 747 N N . TRP A 1 90 ? 8.155 3.982 -10.355 1.00 90.12 90 TRP A N 1
ATOM 748 C CA . TRP A 1 90 ? 8.873 3.747 -9.108 1.00 90.12 90 TRP A CA 1
ATOM 749 C C . TRP A 1 90 ? 9.884 4.855 -8.812 1.00 90.12 90 TRP A C 1
ATOM 751 O O . TRP A 1 90 ? 9.877 5.417 -7.717 1.00 90.12 90 TRP A O 1
ATOM 761 N N . ASP A 1 91 ? 10.691 5.231 -9.803 1.00 90.94 91 ASP A N 1
ATOM 762 C CA . ASP A 1 91 ? 11.675 6.306 -9.671 1.00 90.94 91 ASP A CA 1
ATOM 763 C C . ASP A 1 91 ? 11.016 7.646 -9.321 1.00 90.94 91 ASP A C 1
ATOM 765 O O . ASP A 1 91 ? 11.504 8.375 -8.450 1.00 90.94 91 ASP A O 1
ATOM 769 N N . ALA A 1 92 ? 9.875 7.956 -9.944 1.00 90.06 92 ALA A N 1
ATOM 770 C CA . ALA A 1 92 ? 9.112 9.160 -9.635 1.00 90.06 92 ALA A CA 1
ATOM 771 C C . ALA A 1 92 ? 8.601 9.156 -8.182 1.00 90.06 92 ALA A C 1
ATOM 773 O O . ALA A 1 92 ? 8.744 10.157 -7.476 1.00 90.06 92 ALA A O 1
ATOM 774 N N . GLN A 1 93 ? 8.055 8.031 -7.705 1.00 89.44 93 GLN A N 1
ATOM 775 C CA . GLN A 1 93 ? 7.585 7.915 -6.319 1.00 89.44 93 GLN A CA 1
ATOM 776 C C . GLN A 1 93 ? 8.740 7.945 -5.308 1.00 89.44 93 GLN A C 1
ATOM 778 O O . GLN A 1 93 ? 8.602 8.561 -4.250 1.00 89.44 93 GLN A O 1
ATOM 783 N N . CYS A 1 94 ? 9.896 7.359 -5.627 1.00 89.38 94 CYS A N 1
ATOM 784 C CA . CYS A 1 94 ? 11.099 7.461 -4.800 1.00 89.38 94 CYS A CA 1
ATOM 785 C C . CYS A 1 94 ? 11.551 8.915 -4.642 1.00 89.38 94 CYS A C 1
ATOM 787 O O . CYS A 1 94 ? 11.849 9.341 -3.526 1.00 89.38 94 CYS A O 1
ATOM 789 N N . GLN A 1 95 ? 11.563 9.699 -5.724 1.00 88.81 95 GLN A N 1
ATOM 790 C CA . GLN A 1 95 ? 11.928 11.118 -5.662 1.00 88.81 95 GLN A CA 1
ATOM 791 C C . GLN A 1 95 ? 10.944 11.934 -4.815 1.00 88.81 95 GLN A C 1
ATOM 793 O O . GLN A 1 95 ? 11.375 12.740 -3.986 1.00 88.81 95 GLN A O 1
ATOM 798 N N . GLU A 1 96 ? 9.641 11.706 -4.991 1.00 87.62 96 GLU A N 1
ATOM 799 C CA .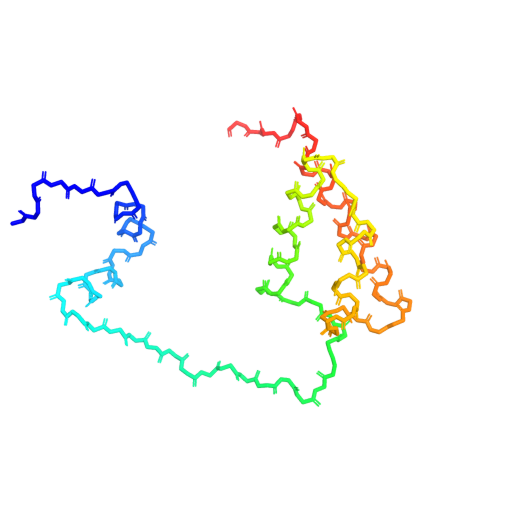 GLU A 1 96 ? 8.586 12.384 -4.229 1.00 87.62 96 GLU A CA 1
ATOM 800 C C . GLU A 1 96 ? 8.685 12.065 -2.728 1.00 87.62 96 GLU A C 1
ATOM 802 O O . GLU A 1 96 ? 8.815 12.972 -1.903 1.00 87.62 96 GLU A O 1
ATOM 807 N N . ASN A 1 97 ? 8.730 10.780 -2.363 1.00 86.50 97 ASN A N 1
ATOM 808 C CA . ASN A 1 97 ? 8.801 10.362 -0.961 1.00 86.50 97 ASN A CA 1
ATOM 809 C C . ASN A 1 97 ? 10.150 10.707 -0.314 1.00 86.50 97 ASN A C 1
ATOM 811 O O . ASN A 1 97 ? 10.182 11.035 0.870 1.00 86.50 97 ASN A O 1
ATOM 815 N N . ALA A 1 98 ? 11.258 10.716 -1.062 1.00 83.94 98 ALA A N 1
ATOM 816 C CA . ALA A 1 98 ? 12.543 11.189 -0.548 1.00 83.94 98 ALA A CA 1
ATOM 817 C C . ALA A 1 98 ? 12.530 12.698 -0.254 1.00 83.94 98 ALA A C 1
ATOM 819 O O . ALA A 1 98 ? 13.193 13.147 0.683 1.00 83.94 98 ALA A O 1
ATOM 820 N N . ALA A 1 99 ? 11.780 13.499 -1.019 1.00 83.06 99 ALA A N 1
ATOM 821 C CA . ALA A 1 99 ? 11.592 14.915 -0.709 1.00 83.06 99 ALA A CA 1
ATOM 822 C C . ALA A 1 99 ? 10.774 15.108 0.581 1.00 83.06 99 ALA A C 1
ATOM 824 O O . ALA A 1 99 ? 11.114 15.971 1.391 1.00 83.06 99 ALA A O 1
ATOM 825 N N . THR A 1 100 ? 9.751 14.278 0.805 1.00 78.81 100 THR A N 1
ATOM 826 C CA . THR A 1 100 ? 8.919 14.304 2.021 1.00 78.81 100 THR A CA 1
ATOM 827 C C . THR A 1 100 ? 9.630 13.732 3.254 1.00 78.81 100 THR A C 1
ATOM 829 O O . THR A 1 100 ? 9.449 14.244 4.357 1.00 78.81 100 THR A O 1
ATOM 832 N N . GLY A 1 101 ? 10.451 12.692 3.083 1.00 68.31 101 GLY A N 1
ATOM 833 C CA . GLY A 1 101 ? 11.138 11.972 4.161 1.00 68.31 101 GLY A CA 1
ATOM 834 C C . GLY A 1 101 ? 12.399 12.656 4.697 1.00 68.31 101 GLY A C 1
ATOM 835 O O . GLY A 1 101 ? 12.885 12.288 5.765 1.00 68.31 101 GLY A O 1
ATOM 836 N N . LYS A 1 102 ? 12.932 13.678 4.010 1.00 61.47 102 LYS A N 1
ATOM 837 C CA . LYS A 1 102 ? 14.068 14.452 4.535 1.00 61.47 102 LYS A CA 1
ATOM 838 C C . LYS A 1 102 ? 13.670 15.140 5.852 1.00 61.47 102 LYS A C 1
ATOM 840 O O . LYS A 1 102 ? 12.668 15.860 5.872 1.00 61.47 102 LYS A O 1
ATOM 845 N N . PRO A 1 103 ? 14.474 15.023 6.930 1.00 50.97 103 PRO A N 1
ATOM 846 C CA . PRO A 1 103 ? 14.153 15.517 8.278 1.00 50.97 103 PRO A CA 1
ATOM 847 C C . PRO A 1 103 ? 14.184 17.057 8.424 1.00 50.97 103 PRO A C 1
ATOM 849 O O . PRO A 1 103 ? 14.509 17.585 9.483 1.00 50.97 103 PRO A O 1
ATOM 852 N N . GLY A 1 104 ? 13.847 17.797 7.366 1.00 50.44 104 GLY A N 1
ATOM 853 C CA . GLY A 1 104 ? 13.778 19.258 7.326 1.00 50.44 104 GLY A CA 1
ATOM 854 C C . GLY A 1 104 ? 12.456 19.820 6.794 1.00 50.44 104 GLY A C 1
ATOM 855 O O . GLY A 1 104 ? 12.329 21.039 6.718 1.00 50.44 104 GLY A O 1
ATOM 856 N N . HIS A 1 105 ? 11.470 18.984 6.440 1.00 48.69 105 HIS A N 1
ATOM 857 C CA . HIS A 1 105 ? 10.186 19.457 5.902 1.00 48.69 105 HIS A CA 1
ATOM 858 C C . HIS A 1 105 ? 8.968 19.052 6.742 1.00 48.69 105 HIS A C 1
ATOM 860 O O . HIS A 1 105 ? 7.906 18.728 6.223 1.00 48.69 105 HIS A O 1
ATOM 866 N N . ARG A 1 106 ? 9.095 19.127 8.070 1.00 41.50 106 ARG A N 1
ATOM 867 C CA . ARG A 1 106 ? 7.925 19.303 8.936 1.00 41.50 106 ARG A CA 1
ATOM 868 C C . ARG A 1 106 ? 7.710 20.816 9.087 1.00 41.50 106 ARG A C 1
ATOM 870 O O . ARG A 1 106 ? 8.268 21.433 9.987 1.00 41.50 106 ARG A O 1
ATOM 877 N N . LEU A 1 107 ? 7.024 21.426 8.115 1.00 35.47 107 LEU A N 1
ATOM 878 C CA . LEU A 1 107 ? 6.500 22.796 8.244 1.00 35.47 107 LEU A CA 1
ATOM 879 C C . LEU A 1 107 ? 5.471 22.848 9.405 1.00 35.47 107 LEU A C 1
ATOM 881 O O . LEU A 1 107 ? 4.917 21.797 9.735 1.00 35.47 107 LEU A O 1
ATOM 885 N N . PRO A 1 108 ? 5.304 24.020 10.053 1.00 40.78 108 PRO A N 1
ATOM 886 C CA . PRO A 1 108 ? 4.759 24.194 11.408 1.00 40.78 108 PRO A CA 1
ATOM 887 C C . PRO A 1 108 ? 3.300 23.772 11.601 1.00 40.78 108 PRO A C 1
ATOM 889 O O . PRO A 1 108 ? 2.514 23.863 10.632 1.00 40.78 108 PRO A O 1
#

InterPro domains:
  IPR011335 Restriction endonuclease type II-like [SSF52980] (2-98)
  IPR041500 RecBCD enzyme subunit RecC, C-terminal [PF17946] (2-96)

Sequence (108 aa):
MPETLTLESLQRFWAHPVRAFFQMRLQVNFRSEESEIPDAEPFELEGLTRYQLNQQLLNTLVEEDDAERLFRRFRAAGELPYGAFGEIFWDAQCQENAATGKPGHRLP